Protein AF-A0AAW0WFH2-F1 (afdb_monomer_lite)

Radius of gyration: 24.48 Å; chains: 1; bounding box: 55×36×61 Å

Sequence (120 aa):
FQCCGITSDGYLDWNSNEYFNCSKSSPSVRKCGVPASCCSKKNVTLMDSMCGFDMQSKKPHEASDTIYTGSCVTSIIQFLESNLYWAAGVIFGITLFQMYVTHQARS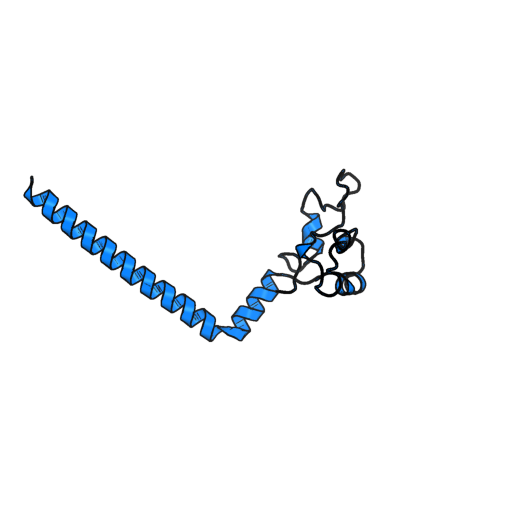LMDQISLQRSRWY

pLDDT: mean 89.27, std 9.99, range [52.31, 98.12]

Structure (mmCIF, N/CA/C/O backbone):
data_AF-A0AAW0WFH2-F1
#
_entry.id   AF-A0AAW0WFH2-F1
#
loop_
_atom_site.group_PDB
_atom_site.id
_atom_site.type_symbol
_atom_site.label_atom_id
_atom_site.label_alt_id
_atom_site.label_comp_id
_atom_site.label_asym_id
_atom_site.label_entity_id
_atom_site.label_seq_id
_atom_site.pdbx_PDB_ins_code
_atom_site.Cartn_x
_atom_site.Cartn_y
_atom_site.Cartn_z
_atom_site.occupancy
_atom_site.B_iso_or_equiv
_atom_site.auth_seq_id
_atom_site.auth_comp_id
_atom_site.auth_asym_id
_atom_site.auth_atom_id
_atom_site.pdbx_PDB_model_num
ATOM 1 N N . PHE A 1 1 ? -6.109 -8.688 -1.969 1.00 66.56 1 PHE A N 1
ATOM 2 C CA . PHE A 1 1 ? -5.768 -8.232 -0.612 1.00 66.56 1 PHE A CA 1
ATOM 3 C C . PHE A 1 1 ? -7.047 -7.890 0.118 1.00 66.56 1 PHE A C 1
ATOM 5 O O . PHE A 1 1 ? -7.877 -7.175 -0.422 1.00 66.56 1 PHE A O 1
ATOM 12 N N . GLN A 1 2 ? -7.260 -8.542 1.252 1.00 87.25 2 GLN A N 1
ATOM 13 C CA . GLN A 1 2 ? -8.469 -8.494 2.068 1.00 87.25 2 GLN A CA 1
ATOM 14 C C . GLN A 1 2 ? -8.238 -7.476 3.192 1.00 87.25 2 GLN A C 1
ATOM 16 O O . GLN A 1 2 ? -7.909 -7.852 4.310 1.00 87.25 2 GLN A O 1
ATOM 21 N N . CYS A 1 3 ? -8.286 -6.188 2.851 1.00 92.44 3 CYS A N 1
ATOM 22 C CA . CYS A 1 3 ? -7.838 -5.086 3.705 1.00 92.44 3 CYS A CA 1
ATOM 23 C C . CYS A 1 3 ? -8.774 -3.873 3.593 1.00 92.44 3 CYS A C 1
ATOM 25 O O . CYS A 1 3 ? -9.561 -3.775 2.650 1.00 92.44 3 CYS A O 1
ATOM 27 N N . CYS A 1 4 ? -8.679 -2.950 4.545 1.00 93.06 4 CYS A N 1
ATOM 28 C CA . CYS A 1 4 ? -9.377 -1.671 4.537 1.00 93.06 4 CYS A CA 1
ATOM 29 C C . CYS A 1 4 ? -8.511 -0.631 5.246 1.00 93.06 4 CYS A C 1
ATOM 31 O O . CYS A 1 4 ? -8.178 -0.815 6.411 1.00 93.06 4 CYS A O 1
ATOM 33 N N . GLY A 1 5 ? -8.162 0.451 4.547 1.00 93.44 5 GLY A N 1
ATOM 34 C CA . GLY A 1 5 ? -7.271 1.491 5.066 1.00 93.44 5 GLY A CA 1
ATOM 35 C C . GLY A 1 5 ? -5.793 1.274 4.739 1.00 93.44 5 GLY A C 1
ATOM 36 O O . GLY A 1 5 ? -5.394 0.263 4.158 1.00 93.44 5 GLY A O 1
ATOM 37 N N . ILE A 1 6 ? -4.983 2.271 5.067 1.00 91.62 6 ILE A N 1
ATOM 38 C CA . ILE A 1 6 ? -3.575 2.418 4.690 1.00 91.62 6 ILE A CA 1
ATOM 39 C C . ILE A 1 6 ? -2.671 2.286 5.918 1.00 91.62 6 ILE A C 1
ATOM 41 O O . ILE A 1 6 ? -1.708 1.522 5.880 1.00 91.62 6 ILE A O 1
ATOM 45 N N . THR A 1 7 ? -2.955 3.013 6.992 1.00 91.88 7 THR A N 1
ATOM 46 C CA . THR A 1 7 ? -2.160 3.032 8.220 1.00 91.88 7 THR A CA 1
ATOM 47 C C . THR A 1 7 ? -2.405 1.779 9.063 1.00 91.88 7 THR A C 1
ATOM 49 O O . THR A 1 7 ? -3.196 0.903 8.700 1.00 91.88 7 THR A O 1
ATOM 52 N N . SER A 1 8 ? -1.712 1.676 10.199 1.00 88.25 8 SER A N 1
ATOM 53 C CA . SER A 1 8 ? -1.931 0.623 11.198 1.00 88.25 8 SER A CA 1
ATOM 54 C C . SER A 1 8 ? -3.347 0.612 11.774 1.00 88.25 8 SER A C 1
ATOM 56 O O . SER A 1 8 ? -3.786 -0.434 12.245 1.00 88.25 8 SER A O 1
ATOM 58 N N . ASP A 1 9 ? -4.059 1.738 11.706 1.00 90.19 9 ASP A N 1
ATOM 59 C CA . ASP A 1 9 ? -5.417 1.884 12.239 1.00 90.19 9 ASP A CA 1
ATOM 60 C C . ASP A 1 9 ? -6.474 1.280 11.293 1.00 90.19 9 ASP A C 1
ATOM 62 O O . ASP A 1 9 ? -7.641 1.113 11.664 1.00 90.19 9 ASP A O 1
ATOM 66 N N . GLY A 1 10 ? -6.060 0.898 10.078 1.00 92.81 10 GLY A N 1
ATOM 67 C CA . GLY A 1 10 ? -6.863 0.146 9.123 1.00 92.81 10 GLY A CA 1
ATOM 68 C C . GLY A 1 10 ? -8.160 0.869 8.772 1.00 92.81 10 GLY A C 1
ATOM 69 O O . GLY A 1 10 ? -8.153 1.990 8.268 1.00 92.81 10 GLY A O 1
ATOM 70 N N . TYR A 1 11 ? -9.300 0.232 9.035 1.00 93.50 11 TYR A N 1
ATOM 71 C CA . TYR A 1 11 ? -10.613 0.770 8.667 1.00 93.50 11 TYR A CA 1
ATOM 72 C C . TYR A 1 11 ? -10.954 2.123 9.327 1.00 93.50 11 TYR A C 1
ATOM 74 O O . TYR A 1 11 ? -11.825 2.835 8.825 1.00 93.50 11 TYR A O 1
ATOM 82 N N . LEU A 1 12 ? -10.266 2.506 10.409 1.00 94.88 12 LEU A N 1
ATOM 83 C CA . LEU A 1 12 ? -10.445 3.800 11.077 1.00 94.88 12 LEU A CA 1
ATOM 84 C C . LEU A 1 12 ? -9.813 4.972 10.313 1.00 94.88 12 LEU A C 1
ATOM 86 O O . LEU A 1 12 ? -10.180 6.122 10.550 1.00 94.88 12 LEU A O 1
ATOM 90 N N . ASP A 1 13 ? -8.938 4.708 9.339 1.00 94.69 13 ASP A N 1
ATOM 91 C CA . ASP A 1 13 ? -8.352 5.750 8.483 1.00 94.69 13 ASP A CA 1
ATOM 92 C C . ASP A 1 13 ? -9.406 6.565 7.744 1.00 94.69 13 ASP A C 1
ATOM 94 O O . ASP A 1 13 ? -9.206 7.744 7.435 1.00 94.69 13 ASP A O 1
ATOM 98 N N . TRP A 1 14 ? -10.555 5.947 7.476 1.00 93.81 14 TRP A N 1
ATOM 99 C CA . TRP A 1 14 ? -11.676 6.595 6.817 1.00 93.81 14 TRP A CA 1
ATOM 100 C C . TRP A 1 14 ? -12.250 7.757 7.632 1.00 93.81 14 TRP A C 1
ATOM 102 O O . TRP A 1 14 ? -12.895 8.625 7.050 1.00 93.81 14 TRP A O 1
ATOM 112 N N . ASN A 1 15 ? -11.941 7.876 8.926 1.00 93.81 15 ASN A N 1
ATOM 113 C CA . ASN A 1 15 ? -12.297 9.054 9.713 1.00 93.81 15 ASN A CA 1
ATOM 114 C C . ASN A 1 15 ? -11.655 10.345 9.167 1.00 93.81 15 ASN A C 1
ATOM 116 O O . ASN A 1 15 ? -12.209 11.431 9.319 1.00 93.81 15 ASN A O 1
ATOM 120 N N . SER A 1 16 ? -10.501 10.247 8.502 1.00 91.81 16 SER A N 1
ATOM 121 C CA . SER A 1 16 ? -9.836 11.400 7.874 1.00 91.81 16 SER A CA 1
ATOM 122 C C . SER A 1 16 ? -10.536 11.891 6.600 1.00 91.81 16 SER A C 1
ATOM 124 O O . SER A 1 16 ? -10.283 13.004 6.143 1.00 91.81 16 SER A O 1
ATOM 126 N N . ASN A 1 17 ? -11.433 11.086 6.026 1.00 91.81 17 ASN A N 1
ATOM 127 C CA . ASN A 1 17 ? -12.149 11.416 4.803 1.00 91.81 17 ASN A CA 1
ATOM 128 C C . ASN A 1 17 ? -13.439 12.185 5.114 1.00 91.81 17 ASN A C 1
ATOM 130 O O . ASN A 1 17 ? -14.245 11.727 5.914 1.00 91.81 17 ASN A O 1
ATOM 134 N N . GLU A 1 18 ? -13.689 13.302 4.431 1.00 92.44 18 GLU A N 1
ATOM 135 C CA . GLU A 1 18 ? -14.866 14.159 4.652 1.00 92.44 18 GLU A CA 1
ATOM 136 C C . GLU A 1 18 ? -16.209 13.402 4.602 1.00 92.44 18 GLU A C 1
ATOM 138 O O . GLU A 1 18 ? -17.103 13.653 5.412 1.00 92.44 18 GLU A O 1
ATOM 143 N N . TYR A 1 19 ? -16.343 12.412 3.714 1.00 90.25 19 TYR A N 1
ATOM 144 C CA . TYR A 1 19 ? -17.573 11.631 3.568 1.00 90.25 19 TYR A CA 1
ATOM 145 C C . TYR A 1 19 ? -17.774 10.591 4.672 1.00 90.25 19 TYR A C 1
ATOM 147 O O . TYR A 1 19 ? -18.909 10.195 4.935 1.00 90.25 19 TYR A O 1
ATOM 155 N N . PHE A 1 20 ? -16.702 10.129 5.306 1.00 94.00 20 PHE A N 1
ATOM 156 C CA . PHE A 1 20 ? -16.740 9.056 6.302 1.00 94.00 20 PHE A CA 1
ATOM 157 C C . PHE A 1 20 ? -16.355 9.537 7.705 1.00 94.00 20 PHE A C 1
ATOM 159 O O . PHE A 1 20 ? -16.402 8.765 8.661 1.00 94.00 20 PHE A O 1
ATOM 166 N N . ASN A 1 21 ? -16.032 10.820 7.842 1.00 94.50 21 ASN A N 1
ATOM 167 C CA . ASN A 1 21 ? -15.624 11.451 9.082 1.00 94.50 21 ASN A CA 1
ATOM 168 C C . ASN A 1 21 ? -16.696 11.291 10.167 1.00 94.50 21 ASN A C 1
ATOM 170 O O . ASN A 1 21 ? -17.855 11.656 9.966 1.00 94.50 21 ASN A O 1
ATOM 174 N N . CYS A 1 22 ? -16.295 10.773 11.326 1.00 92.62 22 CYS A N 1
ATOM 175 C CA . CYS A 1 22 ? -17.163 10.510 12.471 1.00 92.62 22 CYS A CA 1
ATOM 176 C C . CYS A 1 22 ? -17.550 11.752 13.283 1.00 92.62 22 CYS A C 1
ATOM 178 O O . CYS A 1 22 ? -18.304 11.637 14.254 1.00 92.62 22 CYS A O 1
ATOM 180 N N . SER A 1 23 ? -17.042 12.940 12.946 1.00 92.31 23 SER A N 1
ATOM 181 C CA . SER A 1 23 ? -17.369 14.159 13.680 1.00 92.31 23 SER A CA 1
ATOM 182 C C . SER A 1 23 ? -18.875 14.399 13.693 1.00 92.31 23 SER A C 1
ATOM 184 O O . SER A 1 23 ? -19.572 14.257 12.686 1.00 92.31 23 SER A O 1
ATOM 186 N N . LYS A 1 24 ? -19.381 14.848 14.845 1.00 85.75 24 LYS A N 1
ATOM 187 C CA . LYS A 1 24 ? -20.800 15.184 15.027 1.00 85.75 24 LYS A CA 1
ATOM 188 C C . LYS A 1 24 ? -21.268 16.288 14.075 1.00 85.75 24 LYS A C 1
ATOM 190 O O . LYS A 1 24 ? -22.449 16.329 13.752 1.00 85.75 24 LYS A O 1
ATOM 195 N N . SER A 1 25 ? -20.352 17.151 13.634 1.00 87.25 25 SER A N 1
ATOM 196 C CA . SER A 1 25 ? -20.614 18.228 12.676 1.00 87.25 25 SER A CA 1
ATOM 197 C C . SER A 1 25 ? -20.618 17.777 11.213 1.00 87.25 25 SER A C 1
ATOM 199 O O . SER A 1 25 ? -20.961 18.584 10.353 1.00 87.25 25 SER A O 1
ATOM 201 N N . SER A 1 26 ? -20.244 16.527 10.907 1.00 87.12 26 SER A N 1
ATOM 202 C CA . SER A 1 26 ? -20.218 16.040 9.526 1.00 87.12 26 SER A CA 1
ATOM 203 C C . SER A 1 26 ? -21.646 15.913 8.972 1.00 87.12 26 SER A C 1
ATOM 205 O O . SER A 1 26 ? -22.458 15.180 9.551 1.00 87.12 26 SER A O 1
ATOM 207 N N . PRO A 1 27 ? -21.971 16.582 7.847 1.00 88.12 27 PRO A N 1
ATOM 208 C CA . PRO A 1 27 ? -23.276 16.472 7.198 1.00 88.12 27 PRO A CA 1
ATOM 209 C C . PRO A 1 27 ? -23.420 15.174 6.387 1.00 88.12 27 PRO A C 1
ATOM 211 O O . PRO A 1 27 ? -24.486 14.911 5.832 1.00 88.12 27 PRO A O 1
ATOM 214 N N . SER A 1 28 ? -22.359 14.365 6.281 1.00 88.94 28 SER A N 1
ATOM 215 C CA . SER A 1 28 ? -22.373 13.167 5.449 1.00 88.94 28 SER A CA 1
ATOM 216 C C . SER A 1 28 ? -23.283 12.081 6.019 1.00 88.94 28 SER A C 1
ATOM 218 O O . SER A 1 28 ? -23.153 11.659 7.169 1.00 88.94 28 SER A O 1
ATOM 220 N N . VAL A 1 29 ? -24.147 11.541 5.158 1.00 86.50 29 VAL A N 1
ATOM 221 C CA . VAL A 1 29 ? -24.987 10.372 5.461 1.00 86.50 29 VAL A CA 1
ATOM 222 C C . VAL A 1 29 ? -24.132 9.128 5.722 1.00 86.50 29 VAL A C 1
ATOM 224 O O . VAL A 1 29 ? -24.551 8.248 6.460 1.00 86.50 29 VAL A O 1
ATOM 227 N N . ARG A 1 30 ? -22.921 9.055 5.153 1.00 87.19 30 ARG A N 1
ATOM 228 C CA . ARG A 1 30 ? -21.994 7.916 5.294 1.00 87.19 30 ARG A CA 1
ATOM 229 C C . ARG A 1 30 ? -20.950 8.107 6.401 1.00 87.19 30 ARG A C 1
ATOM 231 O O . ARG A 1 30 ? -19.965 7.370 6.434 1.00 87.19 30 ARG A O 1
ATOM 238 N N . LYS A 1 31 ? -21.149 9.075 7.303 1.00 92.38 31 LYS A N 1
ATOM 239 C CA . LYS A 1 31 ? -20.269 9.289 8.461 1.00 92.38 31 LYS A CA 1
ATOM 240 C C . LYS A 1 31 ? -20.085 8.008 9.278 1.00 92.38 31 LYS A C 1
ATOM 242 O O . LYS A 1 31 ? -20.996 7.186 9.354 1.00 92.38 31 LYS A O 1
ATOM 247 N N . CYS A 1 32 ? -18.904 7.839 9.865 1.00 93.38 32 CYS A N 1
ATOM 248 C CA . CYS A 1 32 ? -18.498 6.616 10.562 1.00 93.38 32 CYS A CA 1
ATOM 249 C C . CYS A 1 32 ? -18.573 5.327 9.737 1.00 93.38 32 CYS A C 1
ATOM 251 O O . CYS A 1 32 ? -18.461 4.232 10.286 1.00 93.38 32 CYS A O 1
ATOM 253 N N . GLY A 1 33 ? -18.751 5.423 8.422 1.00 93.31 33 GLY A N 1
ATOM 254 C CA . GLY A 1 33 ? -18.769 4.269 7.545 1.00 93.31 33 GLY A CA 1
ATOM 255 C C . GLY A 1 33 ? -17.425 3.997 6.881 1.00 93.31 33 GLY A C 1
ATOM 256 O O . GLY A 1 33 ? -16.473 4.754 7.022 1.00 93.31 33 GLY A O 1
ATOM 257 N N . VAL A 1 34 ? -17.363 2.938 6.090 1.00 93.69 34 VAL A N 1
ATOM 258 C CA . VAL A 1 34 ? -16.258 2.648 5.170 1.00 93.69 34 VAL A CA 1
ATOM 259 C C . VAL A 1 34 ? -16.815 2.443 3.760 1.00 93.69 34 VAL A C 1
ATOM 261 O O . VAL A 1 34 ? -18.003 2.137 3.604 1.00 93.69 34 VAL A O 1
ATOM 264 N N . PRO A 1 35 ? -16.015 2.618 2.699 1.00 91.19 35 PRO A N 1
ATOM 265 C CA . PRO A 1 35 ? -16.470 2.315 1.349 1.00 91.19 35 PRO A CA 1
ATOM 266 C C . PRO A 1 35 ? -16.747 0.819 1.168 1.00 91.19 35 PRO A C 1
ATOM 268 O O . PRO A 1 35 ? -16.137 -0.035 1.809 1.00 91.19 35 PRO A O 1
ATOM 271 N N . ALA A 1 36 ? -17.621 0.499 0.212 1.00 87.75 36 ALA A N 1
ATOM 272 C CA . ALA A 1 36 ? -18.021 -0.876 -0.094 1.00 87.75 36 ALA A CA 1
ATOM 273 C C . ALA A 1 36 ? -16.847 -1.795 -0.496 1.00 87.75 36 ALA A C 1
ATOM 275 O O . ALA A 1 36 ? -16.936 -3.00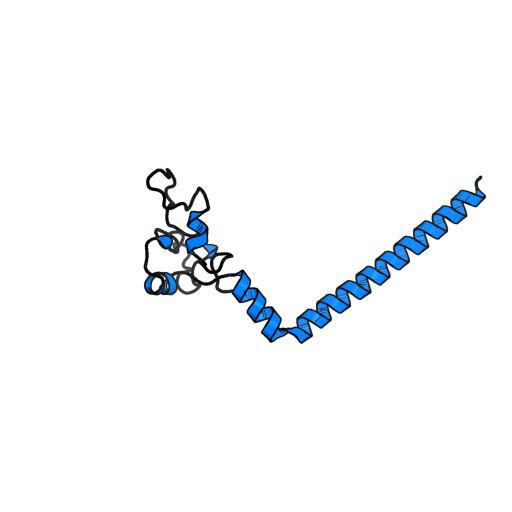9 -0.345 1.00 87.75 36 ALA A O 1
ATOM 276 N N . SER A 1 37 ? -15.724 -1.236 -0.965 1.00 87.69 37 SER A N 1
ATOM 277 C CA . SER A 1 37 ? -14.503 -1.999 -1.259 1.00 87.69 37 SER A CA 1
ATOM 278 C C . SER A 1 37 ? -13.899 -2.683 -0.028 1.00 87.69 37 SER A C 1
ATOM 280 O O . SER A 1 37 ? -13.184 -3.670 -0.180 1.00 87.69 37 SER A O 1
ATOM 282 N N . CYS A 1 38 ? -14.200 -2.191 1.176 1.00 90.81 38 CYS A N 1
ATOM 283 C CA . CYS A 1 38 ? -13.770 -2.799 2.431 1.00 90.81 38 CYS A CA 1
ATOM 284 C C . CYS A 1 38 ? -14.610 -4.014 2.839 1.00 90.81 38 CYS A C 1
ATOM 286 O O . CYS A 1 38 ? -14.259 -4.695 3.799 1.00 90.81 38 CYS A O 1
ATOM 288 N N . CYS A 1 39 ? -15.716 -4.301 2.154 1.00 89.88 39 CYS A N 1
ATOM 289 C CA . CYS A 1 39 ? -16.634 -5.344 2.584 1.00 89.88 39 CYS A CA 1
ATOM 290 C C . CYS A 1 39 ? -16.130 -6.748 2.253 1.00 89.88 39 CYS A C 1
ATOM 292 O O . CYS A 1 39 ? -15.531 -7.012 1.204 1.00 89.88 39 CYS A O 1
ATOM 294 N N . SER A 1 40 ? -16.366 -7.669 3.186 1.00 85.44 40 SER A N 1
ATOM 295 C CA . SER A 1 40 ? -15.957 -9.060 3.041 1.00 85.44 40 SER A CA 1
ATOM 296 C C . SER A 1 40 ? -16.795 -9.768 1.978 1.00 85.44 40 SER A C 1
ATOM 298 O O . SER A 1 40 ? -18.001 -9.552 1.874 1.00 85.44 40 SER A O 1
ATOM 300 N N . LYS A 1 41 ? -16.177 -10.687 1.221 1.00 73.81 41 LYS A N 1
ATOM 301 C CA . LYS A 1 41 ? -16.837 -11.441 0.132 1.00 73.81 41 LYS A CA 1
ATOM 302 C C . LYS A 1 41 ? -18.044 -12.276 0.588 1.00 73.81 41 LYS A C 1
ATOM 304 O O . LYS A 1 41 ? -18.824 -12.702 -0.254 1.00 73.81 41 LYS A O 1
ATOM 309 N N . LYS A 1 42 ? -18.189 -12.522 1.895 1.00 65.06 42 LYS A N 1
ATOM 310 C CA . LYS A 1 42 ? -19.344 -13.221 2.480 1.00 65.06 42 LYS A CA 1
ATOM 311 C C . LYS A 1 42 ? -20.641 -12.404 2.406 1.00 65.06 42 LYS A C 1
ATOM 313 O O . LYS A 1 42 ? -21.705 -13.001 2.343 1.00 65.06 42 LYS A O 1
ATOM 318 N N . ASN A 1 43 ? -20.537 -11.075 2.354 1.00 59.44 43 ASN A N 1
ATOM 319 C CA . ASN A 1 43 ? -21.661 -10.134 2.371 1.00 59.44 43 ASN A CA 1
ATOM 320 C C . ASN A 1 43 ? -21.716 -9.332 1.065 1.00 59.44 43 ASN A C 1
ATOM 322 O O . ASN A 1 43 ? -21.824 -8.112 1.082 1.00 59.44 43 ASN A O 1
ATOM 326 N N . VAL A 1 44 ? -21.506 -10.000 -0.072 1.00 57.91 44 VAL A N 1
ATOM 327 C CA . VAL A 1 44 ? -21.636 -9.372 -1.393 1.00 57.91 44 VAL A CA 1
ATOM 328 C C . VAL A 1 44 ? -22.819 -10.013 -2.098 1.00 57.91 44 VAL A C 1
ATOM 330 O O . VAL A 1 44 ? -22.672 -10.763 -3.062 1.00 57.91 44 VAL A O 1
ATOM 333 N N . THR A 1 45 ? -24.017 -9.738 -1.594 1.00 57.50 45 THR A N 1
ATOM 334 C CA . THR A 1 45 ? -25.205 -9.735 -2.448 1.00 57.50 45 THR A CA 1
ATOM 335 C C . THR A 1 45 ? -25.344 -8.348 -3.076 1.00 57.50 45 THR A C 1
ATOM 337 O O . THR A 1 45 ? -24.824 -7.360 -2.559 1.00 57.50 45 THR A O 1
ATOM 340 N N . LEU A 1 46 ? -26.023 -8.242 -4.224 1.00 52.31 46 LEU A N 1
ATOM 341 C CA . LEU A 1 46 ? -26.166 -6.994 -5.001 1.00 52.31 46 LEU A CA 1
ATOM 342 C C . LEU A 1 46 ? -26.805 -5.820 -4.206 1.00 52.31 46 LEU A C 1
ATOM 344 O O . LEU A 1 46 ? -26.887 -4.707 -4.718 1.00 52.31 46 LEU A O 1
ATOM 348 N N . MET A 1 47 ? -27.242 -6.069 -2.964 1.00 53.25 47 MET A N 1
ATOM 349 C CA . MET A 1 47 ? -27.927 -5.158 -2.046 1.00 53.25 47 MET A CA 1
ATOM 350 C C . MET A 1 47 ? -27.073 -4.751 -0.822 1.00 53.25 47 MET A C 1
ATOM 352 O O . MET A 1 47 ? -27.598 -4.163 0.114 1.00 53.25 47 MET A O 1
ATOM 356 N N . ASP A 1 48 ? -25.763 -5.016 -0.791 1.00 55.75 48 ASP A N 1
ATOM 357 C CA . ASP A 1 48 ? -24.924 -4.767 0.397 1.00 55.75 48 ASP A CA 1
ATOM 358 C C . ASP A 1 48 ? -24.185 -3.415 0.386 1.00 55.75 48 ASP A C 1
ATOM 360 O O . ASP A 1 48 ? -23.147 -3.260 1.017 1.00 55.75 48 ASP A O 1
ATOM 364 N N . SER A 1 49 ? -24.708 -2.363 -0.259 1.00 59.75 49 SER A N 1
ATOM 365 C CA . SER A 1 49 ? -24.082 -1.022 -0.154 1.00 59.75 49 SER A CA 1
ATOM 366 C C . SER A 1 49 ? -24.070 -0.455 1.281 1.00 59.75 49 SER A C 1
ATOM 368 O O . SER A 1 49 ? -23.361 0.514 1.558 1.00 59.75 49 SER A O 1
ATOM 370 N N . MET A 1 50 ? -24.811 -1.084 2.201 1.00 73.25 50 MET A N 1
ATOM 371 C CA . MET A 1 50 ? -24.866 -0.756 3.629 1.00 73.25 50 MET A CA 1
ATOM 372 C C . MET A 1 50 ? -23.850 -1.527 4.488 1.00 73.25 50 MET A C 1
ATOM 374 O O . MET A 1 50 ? -23.730 -1.222 5.671 1.00 73.25 50 MET A O 1
ATOM 378 N N . CYS A 1 51 ? -23.081 -2.472 3.932 1.00 86.94 51 CYS A N 1
ATOM 379 C CA . CYS A 1 51 ? -22.093 -3.260 4.688 1.00 86.94 51 CYS A CA 1
ATOM 380 C C . CYS A 1 51 ? -21.035 -2.397 5.389 1.00 86.94 51 CYS A C 1
ATOM 382 O O . CYS A 1 51 ? -20.484 -2.793 6.407 1.00 86.94 51 CYS A O 1
ATOM 384 N N . GLY A 1 52 ? -20.741 -1.216 4.847 1.00 88.62 52 GLY A N 1
ATOM 385 C CA . GLY A 1 52 ? -19.784 -0.284 5.425 1.00 88.62 52 GLY A CA 1
ATOM 386 C C . GLY A 1 52 ? -20.389 0.700 6.423 1.00 88.62 52 GLY A C 1
ATOM 387 O O . GLY A 1 52 ? -19.645 1.510 6.959 1.00 88.62 52 GLY A O 1
ATOM 388 N N . PHE A 1 53 ? -21.704 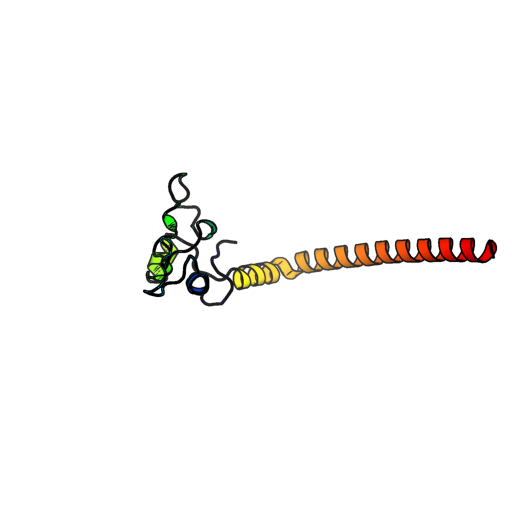0.700 6.654 1.00 89.75 53 PHE A N 1
ATOM 389 C CA . PHE A 1 53 ? -22.370 1.734 7.448 1.00 89.75 53 PHE A CA 1
ATOM 390 C C . PHE A 1 53 ? -22.043 1.615 8.941 1.00 89.75 53 PHE A C 1
ATOM 392 O O . PHE A 1 53 ? -22.131 0.529 9.510 1.00 89.75 53 PHE A O 1
ATOM 399 N N . ASP A 1 54 ? -21.680 2.741 9.564 1.00 91.06 54 ASP A N 1
ATOM 400 C CA . ASP A 1 54 ? -21.362 2.848 10.999 1.00 91.06 54 ASP A CA 1
ATOM 401 C C . ASP A 1 54 ? -20.273 1.869 11.490 1.00 91.06 54 ASP A C 1
ATOM 403 O O . ASP A 1 54 ? -20.160 1.561 12.676 1.00 91.06 54 ASP A O 1
ATOM 407 N N . MET A 1 55 ? -19.448 1.354 10.572 1.00 92.25 55 MET A N 1
ATOM 408 C CA . MET A 1 55 ? -18.435 0.354 10.898 1.00 92.25 55 MET A CA 1
ATOM 409 C C . MET A 1 55 ? -17.319 0.919 11.776 1.00 92.25 55 MET A C 1
ATOM 411 O O . MET A 1 55 ? -16.836 0.199 12.641 1.00 92.25 55 MET A O 1
ATOM 415 N N . GLN A 1 56 ? -16.960 2.199 11.624 1.00 92.44 56 GLN A N 1
ATOM 416 C CA . GLN A 1 56 ? -15.957 2.876 12.460 1.00 92.44 56 GLN A CA 1
ATOM 417 C C . GLN A 1 56 ? -16.394 3.039 13.925 1.00 92.44 56 GLN A C 1
ATOM 419 O O . GLN A 1 56 ? -15.545 3.205 14.796 1.00 92.44 56 GLN A O 1
ATOM 424 N N . SER A 1 57 ? -17.698 2.965 14.212 1.00 92.12 57 SER A N 1
ATOM 425 C CA . SER A 1 57 ? -18.242 3.036 15.577 1.00 92.12 57 SER A CA 1
ATOM 426 C C . SER A 1 57 ? -18.278 1.672 16.279 1.00 92.12 57 SER A C 1
ATOM 428 O O . SER A 1 57 ? -18.488 1.605 17.493 1.00 92.12 57 SER A O 1
ATOM 430 N N . LYS A 1 58 ? -18.108 0.572 15.536 1.00 91.88 58 LYS A N 1
ATOM 431 C CA . LYS A 1 58 ? -18.151 -0.797 16.067 1.00 91.88 58 LYS A CA 1
ATOM 432 C C . LYS A 1 58 ? -16.803 -1.211 16.641 1.00 91.88 58 LYS A C 1
ATOM 434 O O . LYS A 1 58 ? -15.750 -0.691 16.281 1.00 91.88 58 LYS A O 1
ATOM 439 N N . LYS A 1 59 ? -16.821 -2.203 17.533 1.00 91.19 59 LYS A N 1
ATOM 440 C CA . LYS A 1 59 ? -15.578 -2.807 18.030 1.00 91.19 59 LYS A CA 1
ATOM 441 C C . LYS A 1 59 ? -14.880 -3.571 16.895 1.00 91.19 59 LYS A C 1
ATOM 443 O O . LYS A 1 59 ? -15.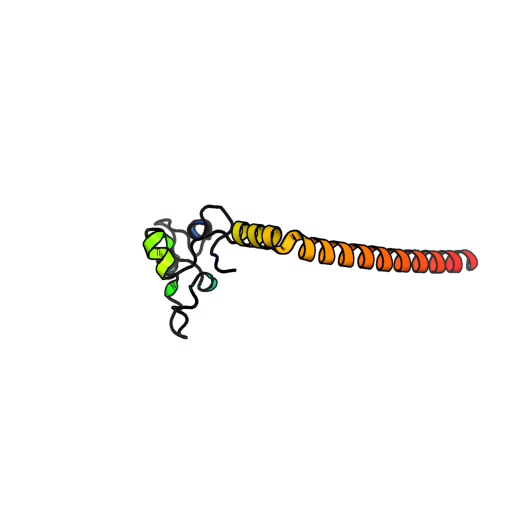574 -4.196 16.092 1.00 91.19 59 LYS A O 1
ATOM 448 N N . PRO A 1 60 ? -13.534 -3.635 16.868 1.00 89.38 60 PRO A N 1
ATOM 449 C CA . PRO A 1 60 ? -12.793 -4.314 15.801 1.00 89.38 60 PRO A CA 1
ATOM 450 C C . PRO A 1 60 ? -13.231 -5.762 15.540 1.00 89.38 60 PRO A C 1
ATOM 452 O O . PRO A 1 60 ? -13.280 -6.181 14.389 1.00 89.38 60 PRO A O 1
ATOM 455 N N . HIS A 1 61 ? -13.590 -6.507 16.592 1.00 88.62 61 HIS A N 1
ATOM 456 C CA . HIS A 1 61 ? -14.112 -7.871 16.474 1.00 88.62 61 HIS A CA 1
ATOM 457 C C . HIS A 1 61 ? -15.421 -7.912 15.666 1.00 88.62 61 HIS A C 1
ATOM 459 O O . HIS A 1 61 ? -15.514 -8.635 14.683 1.00 88.62 61 HIS A O 1
ATOM 465 N N . GLU A 1 62 ? -16.399 -7.079 16.027 1.00 88.88 62 GLU A N 1
ATOM 466 C CA . GLU A 1 62 ? -17.699 -6.999 15.343 1.00 88.88 62 GLU A CA 1
ATOM 467 C C . GLU A 1 62 ? -17.568 -6.468 13.909 1.00 88.88 62 GLU A C 1
ATOM 469 O O . GLU A 1 62 ? -18.257 -6.928 13.000 1.00 88.88 62 GLU A O 1
ATOM 474 N N . ALA A 1 63 ? -16.668 -5.507 13.685 1.00 90.06 63 ALA A N 1
ATOM 475 C CA . ALA A 1 63 ? -16.388 -4.991 12.350 1.00 90.06 63 ALA A CA 1
ATOM 476 C C . ALA A 1 63 ? -15.766 -6.074 11.450 1.00 90.06 63 ALA A C 1
ATOM 478 O O . ALA A 1 63 ? -16.134 -6.180 10.281 1.00 90.06 63 ALA A O 1
ATOM 479 N N . SER A 1 64 ? -14.879 -6.917 11.994 1.00 89.56 64 SER A N 1
ATOM 480 C CA . SER A 1 64 ? -14.167 -7.954 11.232 1.00 89.56 64 SER A CA 1
ATOM 481 C C . SER A 1 64 ? -15.066 -9.054 10.655 1.00 89.56 64 SER A C 1
ATOM 483 O O . SER A 1 64 ? -14.707 -9.682 9.657 1.00 89.56 64 SER A O 1
ATOM 485 N N . ASP A 1 65 ? -16.261 -9.244 11.222 1.00 88.12 65 ASP A N 1
ATOM 486 C CA . ASP A 1 65 ? -17.258 -10.181 10.696 1.00 88.12 65 ASP A CA 1
ATOM 487 C C . ASP A 1 65 ? -17.852 -9.703 9.361 1.00 88.12 65 ASP A C 1
ATOM 489 O O . ASP A 1 65 ? -18.241 -10.515 8.514 1.00 88.12 65 ASP A O 1
ATOM 493 N N . THR A 1 66 ? -17.911 -8.382 9.152 1.00 87.94 66 THR A N 1
ATOM 494 C CA . THR A 1 66 ? -18.587 -7.768 7.997 1.00 87.94 66 THR A CA 1
ATOM 495 C C . THR A 1 66 ? -17.617 -7.152 6.991 1.00 87.94 66 THR A C 1
ATOM 497 O O . THR A 1 66 ? -17.815 -7.281 5.777 1.00 87.94 66 THR A O 1
ATOM 500 N N . ILE A 1 67 ? -16.552 -6.518 7.477 1.00 91.69 67 ILE A N 1
ATOM 501 C CA . ILE A 1 67 ? -15.556 -5.802 6.681 1.00 91.69 67 ILE A CA 1
ATOM 502 C C . ILE A 1 67 ? -14.147 -6.307 6.978 1.00 91.69 67 ILE A C 1
ATOM 504 O O . ILE A 1 67 ? -13.867 -6.897 8.018 1.00 91.69 67 ILE A O 1
ATOM 508 N N . TYR A 1 68 ? -13.221 -6.029 6.072 1.00 92.62 68 TYR A N 1
ATOM 509 C CA . TYR A 1 68 ? -11.805 -6.130 6.386 1.00 92.62 68 TYR A CA 1
ATOM 510 C C . TYR A 1 68 ? -11.413 -4.972 7.304 1.00 92.62 68 TYR A C 1
ATOM 512 O O . TYR A 1 68 ? -11.782 -3.832 7.045 1.00 92.62 68 TYR A O 1
ATOM 520 N N . THR A 1 69 ? -10.664 -5.250 8.368 1.00 93.38 69 THR A N 1
ATOM 521 C CA . THR A 1 69 ? -10.238 -4.232 9.347 1.00 93.38 69 THR A CA 1
ATOM 522 C C . THR A 1 69 ? -8.754 -3.890 9.255 1.00 93.38 69 THR A C 1
ATOM 524 O O . THR A 1 69 ? -8.333 -2.882 9.810 1.00 93.38 69 THR A O 1
ATOM 527 N N . GLY A 1 70 ? -7.961 -4.718 8.567 1.00 91.62 70 GLY A N 1
ATOM 528 C CA . GLY A 1 70 ? -6.504 -4.602 8.523 1.00 91.62 70 GLY A CA 1
ATOM 529 C C . GLY A 1 70 ? -5.965 -3.645 7.458 1.00 91.62 70 GLY A C 1
ATOM 530 O O . GLY A 1 70 ? -6.611 -3.390 6.442 1.00 91.62 70 GLY A O 1
ATOM 531 N N . SER A 1 71 ? -4.726 -3.192 7.663 1.00 92.62 71 SER A N 1
ATOM 532 C CA . SER A 1 71 ? -3.985 -2.314 6.751 1.00 92.62 71 SER A CA 1
ATOM 533 C C . SER A 1 71 ? -3.696 -2.961 5.393 1.00 92.62 71 SER A C 1
ATOM 535 O O . SER A 1 71 ? -3.165 -4.078 5.298 1.00 92.62 71 SER A O 1
ATOM 537 N N . CYS A 1 72 ? -3.962 -2.219 4.317 1.00 93.62 72 CYS A N 1
ATOM 538 C CA . CYS A 1 72 ? -3.577 -2.623 2.970 1.00 93.62 72 CYS A CA 1
ATOM 539 C C . CYS A 1 72 ? -2.065 -2.559 2.742 1.00 93.62 72 CYS A C 1
ATOM 541 O O . CYS A 1 72 ? -1.534 -3.419 2.041 1.00 93.62 72 CYS A O 1
ATOM 543 N N . VAL A 1 73 ? -1.359 -1.604 3.354 1.00 93.50 73 VAL A N 1
ATOM 544 C CA . VA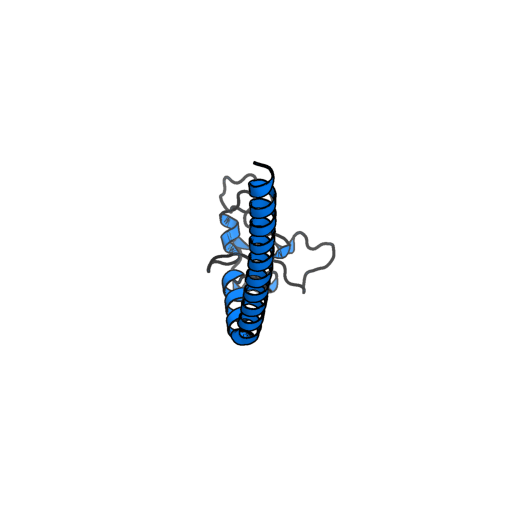L A 1 73 ? 0.103 -1.493 3.218 1.00 93.50 73 VAL A CA 1
ATOM 545 C C . VAL A 1 73 ? 0.778 -2.705 3.844 1.00 93.50 73 VAL A C 1
ATOM 547 O O . VAL A 1 73 ? 1.579 -3.367 3.185 1.00 93.50 73 VAL A O 1
ATOM 550 N N . THR A 1 74 ? 0.392 -3.067 5.069 1.00 90.88 74 THR A N 1
ATOM 551 C CA . THR A 1 74 ? 0.922 -4.262 5.739 1.00 90.88 74 THR A CA 1
ATOM 552 C C . THR A 1 74 ? 0.635 -5.528 4.933 1.00 90.88 74 THR A C 1
ATOM 554 O O . THR A 1 74 ? 1.523 -6.359 4.765 1.00 90.88 74 THR A O 1
ATOM 557 N N . SER A 1 75 ? -0.569 -5.650 4.364 1.00 89.56 75 SER A N 1
ATOM 558 C CA . SER A 1 75 ? -0.943 -6.800 3.528 1.00 89.56 75 SER A CA 1
ATOM 559 C C . SER A 1 75 ? -0.065 -6.937 2.276 1.00 89.56 75 SER A C 1
ATOM 561 O O . SER A 1 75 ? 0.286 -8.049 1.880 1.00 89.56 75 SER A O 1
ATOM 563 N N . ILE A 1 76 ? 0.291 -5.817 1.638 1.00 90.12 76 ILE A N 1
ATOM 564 C CA . ILE A 1 76 ? 1.176 -5.806 0.465 1.00 90.12 76 ILE A CA 1
ATOM 565 C C . ILE A 1 76 ? 2.604 -6.166 0.869 1.00 90.12 76 ILE A C 1
ATOM 567 O O . ILE A 1 76 ? 3.231 -6.979 0.196 1.00 90.12 76 ILE A O 1
ATOM 571 N N . ILE A 1 77 ? 3.111 -5.606 1.969 1.00 90.06 77 ILE A N 1
ATOM 572 C CA . ILE A 1 77 ? 4.457 -5.912 2.469 1.00 90.06 77 ILE A CA 1
ATOM 573 C C . ILE A 1 77 ? 4.582 -7.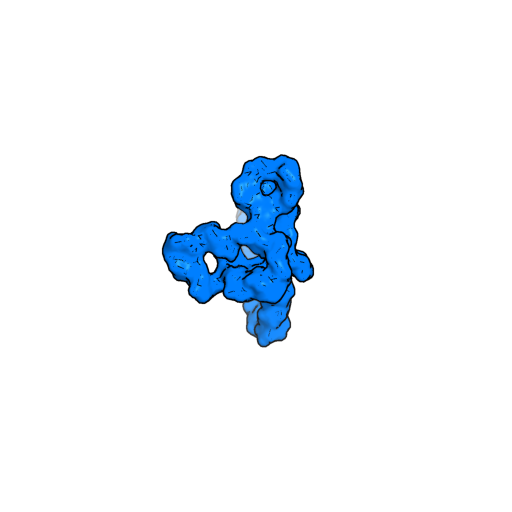406 2.778 1.00 90.06 77 ILE A C 1
ATOM 575 O O . ILE A 1 77 ? 5.495 -8.048 2.274 1.00 90.06 77 ILE A O 1
ATOM 579 N N . GLN A 1 78 ? 3.619 -7.992 3.491 1.00 90.06 78 GLN A N 1
ATOM 580 C CA . GLN A 1 78 ? 3.607 -9.433 3.779 1.00 90.06 78 GLN A CA 1
ATOM 581 C C . GLN A 1 78 ? 3.594 -10.289 2.504 1.00 90.06 78 GLN A C 1
ATOM 583 O O . GLN A 1 78 ? 4.228 -11.345 2.429 1.00 90.06 78 GLN A O 1
ATOM 588 N N . PHE A 1 79 ? 2.889 -9.839 1.467 1.00 88.88 79 PHE A N 1
ATOM 589 C CA . PHE A 1 79 ? 2.908 -10.513 0.173 1.00 88.88 79 PHE A CA 1
ATOM 590 C C . PHE A 1 79 ? 4.259 -10.402 -0.534 1.00 88.88 79 PHE A C 1
ATOM 592 O O . PHE A 1 79 ? 4.728 -11.384 -1.108 1.00 88.88 79 PHE A O 1
ATOM 599 N N . LEU A 1 80 ? 4.895 -9.232 -0.479 1.00 89.12 80 LEU A N 1
ATOM 600 C CA . LEU A 1 80 ? 6.230 -9.029 -1.032 1.00 89.12 80 LEU A CA 1
ATOM 601 C C . LEU A 1 80 ? 7.272 -9.862 -0.287 1.00 89.12 80 LEU A C 1
ATOM 603 O O . LEU A 1 80 ? 8.098 -10.489 -0.935 1.00 89.12 80 LEU A O 1
ATOM 607 N N . GLU A 1 81 ? 7.210 -9.933 1.040 1.00 90.50 81 GLU A N 1
ATOM 608 C CA . GLU A 1 81 ? 8.112 -10.761 1.847 1.00 90.50 81 GLU A CA 1
ATOM 609 C C . GLU A 1 81 ? 7.937 -12.253 1.539 1.00 90.50 81 GLU A C 1
ATOM 611 O O . GLU A 1 81 ? 8.921 -12.966 1.345 1.00 90.50 81 GLU A O 1
ATOM 616 N N . SER A 1 82 ? 6.694 -12.725 1.404 1.00 92.25 82 SER A N 1
ATOM 617 C CA . SER A 1 82 ? 6.414 -14.127 1.054 1.00 92.25 82 SER A CA 1
ATOM 618 C C . SER A 1 82 ? 6.766 -14.491 -0.392 1.00 92.25 82 SER A C 1
ATOM 620 O O . SER A 1 82 ? 6.994 -15.664 -0.682 1.00 92.25 82 SER A O 1
ATOM 622 N N . ASN A 1 83 ? 6.854 -13.512 -1.299 1.00 92.88 83 ASN A N 1
ATOM 623 C CA . ASN A 1 83 ? 7.165 -13.716 -2.720 1.00 92.88 83 ASN A CA 1
ATOM 624 C C . ASN A 1 83 ? 8.413 -12.938 -3.162 1.00 92.88 83 ASN A C 1
ATOM 626 O O . ASN A 1 83 ? 8.528 -12.548 -4.329 1.00 92.88 83 ASN A O 1
ATOM 630 N N . LEU A 1 84 ? 9.357 -12.726 -2.241 1.00 92.81 84 LEU A N 1
ATOM 631 C CA . LEU A 1 84 ? 10.475 -11.800 -2.430 1.00 92.81 84 LEU A CA 1
ATOM 632 C C . LEU A 1 84 ? 11.300 -12.123 -3.677 1.00 92.81 84 LEU A C 1
ATOM 634 O O . LEU A 1 84 ? 11.614 -11.229 -4.458 1.00 92.81 84 LEU A O 1
ATOM 638 N N . TYR A 1 85 ? 11.604 -13.404 -3.903 1.00 93.75 85 TYR A N 1
ATOM 639 C CA . TYR A 1 85 ? 12.388 -13.838 -5.061 1.00 93.75 85 TYR A CA 1
ATOM 640 C C . TYR A 1 85 ? 11.686 -13.561 -6.393 1.00 93.75 85 TYR A C 1
ATOM 642 O O . TYR A 1 85 ? 12.317 -13.086 -7.336 1.00 93.75 85 TYR A O 1
ATOM 650 N N . TRP A 1 86 ? 10.378 -13.819 -6.470 1.00 94.38 86 TRP A N 1
ATOM 651 C CA . TRP A 1 86 ? 9.595 -13.533 -7.672 1.00 94.38 86 TRP A CA 1
ATOM 652 C C . TRP A 1 86 ? 9.522 -12.025 -7.929 1.00 94.38 86 TRP A C 1
ATOM 654 O O . TRP A 1 86 ? 9.794 -11.574 -9.042 1.00 94.38 86 TRP A O 1
ATOM 664 N N . ALA A 1 87 ? 9.230 -11.239 -6.889 1.00 92.56 87 ALA A N 1
ATOM 665 C CA . ALA A 1 87 ? 9.143 -9.786 -6.990 1.00 92.56 87 ALA A CA 1
ATOM 666 C C . ALA A 1 87 ? 10.484 -9.172 -7.423 1.00 92.56 87 ALA A C 1
ATOM 668 O O . ALA A 1 87 ? 10.523 -8.351 -8.340 1.00 92.56 87 ALA A O 1
ATOM 669 N N . ALA A 1 88 ? 11.591 -9.624 -6.827 1.00 93.50 88 ALA A N 1
ATOM 670 C CA . ALA A 1 88 ? 12.938 -9.210 -7.206 1.00 93.50 88 ALA A CA 1
ATOM 671 C C . ALA A 1 88 ? 13.252 -9.554 -8.670 1.00 93.50 88 ALA A C 1
ATOM 673 O O . ALA A 1 88 ? 13.774 -8.709 -9.396 1.00 93.50 88 ALA A O 1
ATOM 674 N N . GLY A 1 89 ? 12.883 -10.754 -9.130 1.00 96.19 89 GLY A N 1
ATOM 675 C CA . GLY A 1 89 ? 13.060 -11.167 -10.524 1.00 96.19 89 GLY A CA 1
ATOM 676 C C . GLY A 1 89 ? 12.303 -10.277 -11.512 1.00 96.19 89 GLY A C 1
ATOM 677 O O . GLY A 1 89 ? 12.872 -9.847 -12.515 1.00 96.19 89 GLY A O 1
ATOM 678 N N . VAL A 1 90 ? 11.047 -9.935 -11.211 1.00 96.00 90 VAL A N 1
ATOM 679 C CA . VAL A 1 90 ? 10.237 -9.028 -12.042 1.00 96.00 90 VAL A CA 1
ATOM 680 C C . VAL A 1 90 ? 10.851 -7.629 -12.092 1.00 96.00 90 VAL A C 1
ATOM 682 O O . VAL A 1 90 ? 11.014 -7.073 -13.178 1.00 96.00 90 VAL A O 1
ATOM 685 N N . ILE A 1 91 ? 11.238 -7.069 -10.942 1.00 95.62 91 ILE A N 1
ATOM 686 C CA . ILE A 1 91 ? 11.860 -5.736 -10.862 1.00 95.62 91 ILE A CA 1
ATOM 687 C C . ILE A 1 91 ? 13.172 -5.703 -11.649 1.00 95.62 91 ILE A C 1
ATOM 689 O O . ILE A 1 91 ? 13.414 -4.766 -12.416 1.00 95.62 91 ILE A O 1
ATOM 693 N N . PHE A 1 92 ? 14.001 -6.735 -11.505 1.00 97.56 92 PHE A N 1
ATOM 694 C CA . PHE A 1 92 ? 15.252 -6.854 -12.243 1.00 97.56 92 PHE A CA 1
ATOM 695 C C . PHE A 1 92 ? 15.007 -6.943 -13.755 1.00 97.56 92 PHE A C 1
ATOM 697 O O . PHE A 1 92 ? 15.640 -6.220 -14.523 1.00 97.56 92 PHE A O 1
ATOM 704 N N . GLY A 1 93 ? 14.032 -7.747 -14.188 1.00 97.75 93 GLY A N 1
ATOM 705 C CA . GLY A 1 93 ? 13.652 -7.863 -15.597 1.00 97.75 93 GLY A CA 1
ATOM 706 C C . GLY A 1 93 ? 13.168 -6.541 -16.199 1.00 97.75 93 GLY A C 1
ATOM 707 O O . GLY A 1 93 ? 13.629 -6.147 -17.271 1.00 97.75 93 GLY A O 1
ATOM 708 N N . ILE A 1 94 ? 12.301 -5.815 -15.486 1.00 98.00 94 ILE A N 1
ATOM 709 C CA . ILE A 1 94 ? 11.835 -4.481 -15.900 1.00 98.00 94 ILE A CA 1
ATOM 710 C C . ILE A 1 94 ? 13.016 -3.512 -16.009 1.00 98.00 94 ILE A C 1
ATOM 712 O O . ILE A 1 94 ? 13.120 -2.784 -16.994 1.00 98.00 94 ILE A O 1
ATOM 716 N N . THR A 1 95 ? 13.924 -3.528 -15.034 1.00 97.81 95 THR A N 1
ATOM 717 C CA . THR A 1 95 ? 15.097 -2.645 -15.009 1.00 97.81 95 THR A CA 1
ATOM 718 C C . THR A 1 95 ? 16.020 -2.907 -16.199 1.00 97.81 95 THR A C 1
ATOM 720 O O . THR A 1 95 ? 16.409 -1.967 -16.891 1.00 97.81 95 THR A O 1
ATOM 723 N N . LEU A 1 96 ? 16.323 -4.173 -16.501 1.00 98.12 96 LEU A N 1
ATOM 724 C CA . LEU A 1 96 ? 17.131 -4.538 -17.668 1.00 98.12 96 LEU A CA 1
ATOM 725 C C . LEU A 1 96 ? 16.469 -4.114 -18.980 1.00 98.12 96 LEU A C 1
ATOM 727 O O . LEU A 1 96 ? 17.132 -3.569 -19.863 1.00 98.12 96 LEU A O 1
ATOM 731 N N . PHE A 1 97 ? 15.157 -4.314 -19.098 1.00 98.12 97 PHE A N 1
ATOM 732 C CA . PHE A 1 97 ? 14.411 -3.887 -20.276 1.00 98.12 97 PHE A CA 1
ATOM 733 C C . PHE A 1 97 ? 14.432 -2.360 -20.440 1.00 98.12 97 PHE A C 1
ATOM 735 O O . PHE A 1 97 ? 14.705 -1.859 -21.530 1.00 98.12 97 PHE A O 1
ATOM 742 N N . GLN A 1 98 ? 14.228 -1.604 -19.358 1.00 97.88 98 GLN A N 1
ATOM 743 C CA . GLN A 1 98 ? 14.334 -0.141 -19.370 1.00 97.88 98 GLN A CA 1
ATOM 744 C C . GLN A 1 98 ? 15.743 0.332 -19.755 1.00 97.88 98 GLN A C 1
ATOM 746 O O . GLN A 1 98 ? 15.885 1.253 -20.566 1.00 97.88 98 GLN A O 1
ATOM 751 N N . MET A 1 99 ? 16.795 -0.305 -19.233 1.00 97.94 99 MET A N 1
ATOM 752 C CA . MET A 1 99 ? 18.181 -0.006 -19.616 1.00 97.94 99 MET A CA 1
ATOM 753 C C . MET A 1 99 ? 18.420 -0.258 -21.108 1.00 97.94 99 MET A C 1
ATOM 755 O O . MET A 1 99 ? 19.010 0.580 -21.788 1.00 97.94 99 MET A O 1
ATOM 759 N N . TYR A 1 100 ? 17.905 -1.363 -21.644 1.00 97.94 100 TYR A N 1
ATOM 760 C CA . TYR A 1 100 ? 18.007 -1.667 -23.069 1.00 97.94 100 TYR A CA 1
ATOM 761 C C . TYR A 1 100 ? 17.293 -0.619 -23.935 1.00 97.94 100 TYR A C 1
ATOM 763 O O . TYR A 1 100 ? 17.887 -0.070 -24.863 1.00 97.94 100 TYR A O 1
ATOM 771 N N . VAL A 1 101 ? 16.045 -0.273 -23.607 1.00 98.00 101 VAL A N 1
ATOM 772 C CA . VAL A 1 101 ? 15.270 0.732 -24.354 1.00 98.00 101 VAL A CA 1
ATOM 773 C C . VAL A 1 101 ? 15.960 2.096 -24.327 1.00 98.00 101 VAL A C 1
ATOM 775 O O . VAL A 1 101 ? 16.085 2.750 -25.362 1.00 98.00 101 VAL A O 1
ATOM 778 N N . THR A 1 102 ? 16.450 2.525 -23.163 1.00 97.25 102 THR A N 1
ATOM 779 C CA . THR A 1 102 ? 17.153 3.812 -23.036 1.00 97.25 102 THR A CA 1
ATOM 780 C C . THR A 1 102 ? 18.486 3.826 -23.784 1.00 97.25 102 THR A C 1
ATOM 782 O O . THR A 1 102 ? 18.820 4.846 -24.387 1.00 97.25 102 THR A O 1
ATOM 785 N N . HIS A 1 103 ? 19.218 2.709 -23.821 1.00 97.75 103 HIS A N 1
ATOM 786 C CA . HIS A 1 103 ? 20.413 2.563 -24.655 1.00 97.75 103 HIS A CA 1
ATOM 787 C C . HIS A 1 103 ? 20.087 2.740 -26.144 1.00 97.75 103 HIS A C 1
ATOM 789 O O . HIS A 1 103 ? 20.721 3.551 -26.822 1.00 97.75 103 HIS A O 1
ATOM 795 N N . GLN A 1 104 ? 19.059 2.046 -26.644 1.00 97.31 104 GLN A N 1
ATOM 796 C CA . GLN A 1 104 ? 18.642 2.160 -28.045 1.00 97.31 104 GLN A CA 1
ATOM 797 C C . GLN A 1 104 ? 18.187 3.583 -28.393 1.00 97.31 104 GLN A C 1
ATOM 799 O O . GLN A 1 104 ? 18.572 4.114 -29.434 1.00 97.31 104 GLN A O 1
ATOM 804 N N . ALA A 1 105 ? 17.425 4.228 -27.507 1.00 97.50 105 ALA A N 1
ATOM 805 C CA . ALA A 1 105 ? 16.989 5.608 -27.697 1.00 97.50 105 ALA A CA 1
ATOM 806 C C . ALA A 1 105 ? 18.176 6.582 -27.792 1.00 97.50 105 ALA A C 1
ATOM 808 O O . ALA A 1 105 ? 18.188 7.452 -28.662 1.00 97.50 105 ALA A O 1
ATOM 809 N N . ARG A 1 106 ? 19.198 6.420 -26.939 1.00 96.56 106 ARG A N 1
ATOM 810 C CA . ARG A 1 106 ? 20.423 7.234 -26.998 1.00 96.56 106 ARG A CA 1
ATOM 811 C C . ARG A 1 106 ? 21.203 7.002 -28.286 1.00 96.56 106 ARG A C 1
ATOM 813 O O . ARG A 1 106 ? 21.529 7.971 -28.960 1.00 96.56 106 ARG A O 1
ATOM 820 N N . SER A 1 107 ? 21.403 5.743 -28.677 1.00 96.50 107 SER A N 1
ATOM 821 C CA . SER A 1 107 ? 22.085 5.413 -29.934 1.00 96.50 107 SER A CA 1
ATOM 822 C C . SER A 1 107 ? 21.399 6.052 -31.148 1.00 96.50 107 SER A C 1
ATOM 824 O O . SER A 1 107 ? 22.070 6.586 -32.030 1.00 96.50 107 SER A O 1
ATOM 826 N N . LEU A 1 108 ? 20.063 6.062 -31.176 1.00 96.12 108 LEU A N 1
ATOM 827 C CA . LEU A 1 108 ? 19.303 6.721 -32.236 1.00 96.12 108 LEU A CA 1
ATOM 828 C C . LEU A 1 108 ? 19.514 8.243 -32.243 1.00 96.12 108 LEU A C 1
ATOM 830 O O . LEU A 1 108 ? 19.709 8.829 -33.307 1.00 96.12 108 LEU A O 1
ATOM 834 N N . MET A 1 109 ? 19.502 8.889 -31.075 1.00 96.25 109 MET A N 1
ATOM 835 C CA . MET A 1 109 ? 19.765 10.330 -30.974 1.00 96.25 109 MET A CA 1
ATOM 836 C C . MET A 1 109 ? 21.175 10.693 -31.449 1.00 96.25 109 MET A C 1
ATOM 838 O O . MET A 1 109 ? 21.333 11.687 -32.160 1.00 96.25 109 MET A O 1
ATOM 842 N N . ASP A 1 110 ? 22.176 9.873 -31.130 1.00 94.88 110 ASP A N 1
ATOM 843 C CA . ASP A 1 110 ? 23.556 10.074 -31.584 1.00 94.88 110 ASP A CA 1
ATOM 844 C C . ASP A 1 110 ? 23.677 9.948 -33.108 1.00 94.88 110 ASP A C 1
ATOM 846 O O . ASP A 1 110 ? 24.365 10.731 -33.759 1.00 94.88 110 ASP A O 1
ATOM 850 N N . GLN A 1 111 ? 22.951 9.015 -33.725 1.00 95.44 111 GLN A N 1
ATOM 851 C CA . GLN A 1 111 ? 22.920 8.908 -35.186 1.00 95.44 111 GLN A CA 1
ATOM 852 C C . GLN A 1 111 ? 22.271 10.134 -35.841 1.00 95.44 111 GLN A C 1
ATOM 854 O O . GLN A 1 111 ? 22.782 10.639 -36.842 1.00 95.44 111 GLN A O 1
ATOM 859 N N . ILE A 1 112 ? 21.172 10.640 -35.275 1.00 95.69 112 ILE A N 1
ATOM 860 C CA . ILE A 1 112 ? 20.494 11.844 -35.779 1.00 95.69 112 ILE A CA 1
ATOM 861 C C . ILE A 1 112 ? 21.404 13.070 -35.648 1.00 95.69 112 ILE A C 1
ATOM 863 O O . ILE A 1 112 ? 21.481 13.874 -36.580 1.00 95.69 112 ILE A O 1
ATOM 867 N N . SER A 1 113 ? 22.115 13.217 -34.526 1.00 94.56 113 SER A N 1
ATOM 868 C CA . SER A 1 113 ? 23.023 14.347 -34.302 1.00 94.56 113 SER A CA 1
ATOM 869 C C . SER A 1 113 ? 24.217 14.320 -35.262 1.00 94.56 113 SER A C 1
ATOM 871 O O . SER A 1 113 ? 24.542 15.354 -35.845 1.00 94.56 113 SER A O 1
ATOM 873 N N . LEU A 1 114 ? 24.789 13.137 -35.518 1.00 93.38 114 LEU A N 1
ATOM 874 C CA . LEU A 1 114 ? 25.869 12.937 -36.489 1.00 93.38 114 LEU A CA 1
ATOM 875 C C . LEU A 1 114 ? 25.431 13.191 -37.931 1.00 93.38 114 LEU A C 1
ATOM 877 O O . LEU A 1 114 ? 26.210 13.705 -38.728 1.00 93.38 114 LEU A O 1
ATOM 881 N N . GLN A 1 115 ? 24.201 12.822 -38.297 1.00 92.19 115 GLN A N 1
ATOM 882 C CA . GLN A 1 115 ? 23.665 13.184 -39.609 1.00 92.19 115 GLN A CA 1
ATOM 883 C C . GLN A 1 115 ? 23.499 14.697 -39.699 1.00 92.19 115 GLN A C 1
ATOM 885 O O . GLN A 1 115 ? 24.003 15.303 -40.639 1.00 92.19 115 GLN A O 1
ATOM 890 N N . ARG A 1 116 ? 22.875 15.327 -38.696 1.00 93.56 116 ARG A N 1
ATOM 891 C CA . ARG A 1 116 ? 22.677 16.782 -38.641 1.00 93.56 116 ARG A CA 1
ATOM 892 C C . ARG A 1 116 ? 23.989 17.563 -38.759 1.00 93.56 116 ARG A C 1
ATOM 894 O O . ARG A 1 116 ? 24.007 18.556 -39.476 1.00 93.56 116 ARG A O 1
ATOM 901 N N . SER A 1 117 ? 25.071 17.114 -38.121 1.00 91.81 117 SER A N 1
ATOM 902 C CA . SER A 1 117 ? 26.384 17.774 -38.196 1.00 91.81 117 SER A CA 1
ATOM 903 C C . SER A 1 117 ? 27.093 17.621 -39.542 1.00 91.81 117 SER A C 1
ATOM 905 O O . SER A 1 117 ? 28.121 18.248 -39.736 1.00 91.81 117 SER A O 1
ATOM 907 N N . ARG A 1 118 ? 26.612 16.761 -40.452 1.00 90.12 118 ARG A N 1
ATOM 908 C CA . ARG A 1 118 ? 27.113 16.704 -41.839 1.00 90.12 118 ARG A CA 1
ATOM 909 C C . ARG A 1 118 ? 26.410 17.699 -42.761 1.00 90.12 118 ARG A C 1
ATOM 911 O O . ARG A 1 118 ? 26.945 18.001 -43.819 1.00 90.12 118 ARG A O 1
ATOM 918 N N . TRP A 1 119 ? 25.205 18.147 -42.400 1.00 81.31 119 TRP A N 1
ATOM 919 C CA . TRP A 1 119 ? 24.426 19.117 -43.183 1.00 81.31 119 TRP A CA 1
ATOM 920 C C . TRP A 1 119 ? 24.818 20.575 -42.902 1.00 81.31 119 TRP A C 1
ATOM 922 O O . TRP A 1 119 ? 24.329 21.466 -43.595 1.00 81.31 119 TRP A O 1
ATOM 932 N N . TYR A 1 120 ? 25.654 20.812 -41.890 1.00 65.44 120 TYR A N 1
ATOM 933 C CA . TYR A 1 120 ? 26.225 22.110 -41.538 1.00 65.44 120 TYR A CA 1
ATOM 934 C C . TYR A 1 120 ? 27.744 22.028 -41.650 1.00 65.44 120 TYR A C 1
ATOM 936 O O . TYR A 1 120 ? 28.337 22.921 -42.290 1.00 65.44 120 TYR A O 1
#

Organism: Cherax quadricarinatus (NCBI:txid27406)

Secondary structure (DSSP, 8-state):
-----SSTTGGGGGGGSTTT---TT---TTTT---GGGB-GGG-STT-TTTTTTGGGS-HHHHHHHB--S-HHHHHHHHHHHTHHHHHHHHHHHHHHHHHHHHHHHHHHHHHHHHHTT--

InterPro domains:
  IPR018499 Tetraspanin/Peripherin [PF00335] (1-99)

Foldseek 3Di:
DQFAAADAQTVLNCCVPLQQNQDPPRPHPQHLFGAPVFFDPVQDDVPVRCLRHNLNVDDPVVSVVTGHRGHPNVVVVVVCVVCVVVVVVVVVVVVVVVVVVVVVVVVVVVVVVVVVVVVD